Protein AF-A0A8B6BUY0-F1 (afdb_monomer_lite)

Radius of gyration: 30.19 Å; chains: 1; bounding box: 58×31×97 Å

pLDDT: mean 75.61, std 15.39, range [35.03, 94.38]

Organism: Mytilus galloprovincialis (NCBI:txid29158)

Sequence (131 aa):
MQATRPRSLIAPLQLGLGVQMHHHFGSKFLLDTLYQLGFSSSYKEVQKHGVNSALQGDDSPQDLEGRCIQHVADNVDHNIRTLDGHGTFHGMGIIAGITPGYNHKTIVQRLNVSLDDIKTNRENRSPSIQL

Structure (mmCIF, N/CA/C/O backbone):
data_AF-A0A8B6BUY0-F1
#
_entry.id   AF-A0A8B6BUY0-F1
#
loop_
_atom_site.group_PDB
_atom_site.id
_atom_site.type_symbol
_atom_site.label_atom_id
_atom_site.label_alt_id
_atom_site.label_comp_id
_atom_site.label_asym_id
_atom_site.label_entity_id
_atom_site.label_seq_id
_atom_site.pdbx_PDB_ins_code
_atom_site.Cartn_x
_atom_site.Cartn_y
_atom_site.Cartn_z
_atom_site.occupancy
_atom_site.B_iso_or_equiv
_atom_site.auth_seq_id
_atom_site.auth_comp_id
_atom_site.auth_asym_id
_atom_site.auth_atom_id
_atom_site.pdbx_PDB_model_num
ATOM 1 N N . MET A 1 1 ? -6.591 -22.358 -40.646 1.00 40.56 1 MET A N 1
ATOM 2 C CA . MET A 1 1 ? -7.085 -22.209 -39.262 1.00 40.56 1 MET A CA 1
ATOM 3 C C . MET A 1 1 ? -5.997 -21.539 -38.442 1.00 40.56 1 MET A C 1
ATOM 5 O O . MET A 1 1 ? -4.945 -22.138 -38.286 1.00 40.56 1 MET A O 1
ATOM 9 N N . GLN A 1 2 ? -6.217 -20.329 -37.933 1.00 35.03 2 GLN A N 1
ATOM 10 C CA . GLN A 1 2 ? -5.430 -19.811 -36.815 1.00 35.03 2 GLN A CA 1
ATOM 11 C C . GLN A 1 2 ? -6.407 -19.156 -35.845 1.00 35.03 2 GLN A C 1
ATOM 13 O O . GLN A 1 2 ? -7.156 -18.257 -36.217 1.00 35.03 2 GLN A O 1
ATOM 18 N N . ALA A 1 3 ? -6.467 -19.719 -34.642 1.00 39.44 3 ALA A N 1
ATOM 19 C CA . ALA A 1 3 ? -7.445 -19.401 -33.620 1.00 39.44 3 ALA A CA 1
ATOM 20 C C . ALA A 1 3 ? -7.258 -17.964 -33.115 1.00 39.44 3 ALA A C 1
ATOM 22 O O . ALA A 1 3 ? -6.239 -17.628 -32.513 1.00 39.44 3 ALA A O 1
ATOM 23 N N . THR A 1 4 ? -8.260 -17.116 -33.330 1.00 43.16 4 THR A N 1
ATOM 24 C CA . THR A 1 4 ? -8.364 -15.816 -32.668 1.00 43.16 4 THR A CA 1
ATOM 25 C C . THR A 1 4 ? -8.742 -16.070 -31.209 1.00 43.16 4 THR A C 1
ATOM 27 O O . THR A 1 4 ? -9.904 -16.304 -30.886 1.00 43.16 4 THR A O 1
ATOM 30 N N . ARG A 1 5 ? -7.747 -16.108 -30.316 1.00 49.91 5 ARG A N 1
ATOM 31 C CA . ARG A 1 5 ? -7.980 -16.284 -28.877 1.00 49.91 5 ARG A CA 1
ATOM 32 C C . ARG A 1 5 ? -8.603 -14.987 -28.325 1.00 49.91 5 ARG A C 1
ATOM 34 O O . ARG A 1 5 ? -8.057 -13.916 -28.602 1.00 49.91 5 ARG A O 1
ATOM 41 N N . PRO A 1 6 ? -9.724 -15.039 -27.583 1.00 48.75 6 PRO A N 1
ATOM 42 C CA . PRO A 1 6 ? -10.346 -13.847 -27.014 1.00 48.75 6 PRO A CA 1
ATOM 43 C C . PRO A 1 6 ? -9.329 -13.056 -26.185 1.00 48.75 6 PRO A C 1
ATOM 45 O O . PRO A 1 6 ? -8.555 -13.642 -25.427 1.00 48.75 6 PRO A O 1
ATOM 48 N N . ARG A 1 7 ? -9.334 -11.726 -26.323 1.00 50.84 7 ARG A N 1
ATOM 49 C CA . ARG A 1 7 ? -8.451 -10.768 -25.628 1.00 50.84 7 ARG A CA 1
ATOM 50 C C . ARG A 1 7 ? -8.741 -10.668 -24.116 1.00 50.84 7 ARG A C 1
ATOM 52 O O . ARG A 1 7 ? -8.830 -9.565 -23.591 1.00 50.84 7 ARG A O 1
ATOM 59 N N . SER A 1 8 ? -8.956 -11.785 -23.423 1.00 49.94 8 SER A N 1
ATOM 60 C CA . SER A 1 8 ? -9.371 -11.802 -22.011 1.00 49.94 8 SER A CA 1
ATOM 61 C C . SER A 1 8 ? -8.374 -12.480 -21.070 1.00 49.94 8 SER A C 1
ATOM 63 O O . SER A 1 8 ? -8.655 -12.607 -19.881 1.00 49.94 8 SER A O 1
ATOM 65 N N . LEU A 1 9 ? -7.213 -12.913 -21.563 1.00 56.06 9 LEU A N 1
ATOM 66 C CA . LEU A 1 9 ? -6.132 -13.336 -20.681 1.00 56.06 9 LEU A CA 1
ATOM 67 C C . LEU A 1 9 ? -5.334 -12.095 -20.293 1.00 56.06 9 LEU A C 1
ATOM 69 O O . LEU A 1 9 ? -4.460 -11.654 -21.036 1.00 56.06 9 LEU A O 1
ATOM 73 N N . ILE A 1 10 ? -5.637 -11.537 -19.118 1.00 59.56 10 ILE A N 1
ATOM 74 C CA . ILE A 1 10 ? -4.626 -10.781 -18.377 1.00 59.56 10 ILE A CA 1
ATOM 75 C C . ILE A 1 10 ? -3.478 -11.770 -18.201 1.00 59.56 10 ILE A C 1
ATOM 77 O O . ILE A 1 10 ? -3.674 -12.825 -17.606 1.00 59.56 10 ILE A O 1
ATOM 81 N N . ALA A 1 11 ? -2.323 -11.493 -18.798 1.00 76.06 11 ALA A N 1
ATOM 82 C CA . ALA A 1 11 ? -1.137 -12.313 -18.627 1.00 76.06 11 ALA A CA 1
ATOM 83 C C . ALA A 1 11 ? -0.416 -11.817 -17.365 1.00 76.06 11 ALA A C 1
ATOM 85 O O . ALA A 1 11 ? 0.328 -10.835 -17.453 1.00 76.06 11 ALA A O 1
ATOM 86 N N . PRO A 1 12 ? -0.624 -12.441 -16.187 1.00 82.00 12 PRO A N 1
ATOM 87 C CA . PRO A 1 12 ? -0.051 -11.956 -14.933 1.00 82.00 12 PRO A CA 1
ATOM 88 C C . PRO A 1 12 ? 1.475 -11.839 -14.998 1.00 82.00 12 PRO A C 1
ATOM 90 O O . PRO A 1 12 ? 2.033 -10.929 -14.399 1.00 82.00 12 PRO A O 1
ATOM 93 N N . LEU A 1 13 ? 2.143 -12.679 -15.798 1.00 88.56 13 LEU A N 1
ATOM 94 C CA . LEU A 1 13 ? 3.585 -12.585 -16.025 1.00 88.56 13 LEU A CA 1
ATOM 95 C C . LEU A 1 13 ? 3.992 -11.308 -16.781 1.00 88.56 13 LEU A C 1
ATOM 97 O O . LEU A 1 13 ? 4.921 -10.625 -16.366 1.00 88.56 13 LEU A O 1
ATOM 101 N N . GLN A 1 14 ? 3.292 -10.959 -17.866 1.00 90.12 14 GLN A N 1
ATOM 102 C CA . GLN A 1 14 ? 3.592 -9.755 -18.656 1.00 90.12 14 GLN A CA 1
ATOM 103 C C . GLN A 1 14 ? 3.248 -8.476 -17.883 1.00 90.12 14 GLN A C 1
ATOM 105 O O . GLN A 1 14 ? 3.947 -7.468 -18.001 1.00 90.12 14 GLN A O 1
ATOM 110 N N . LEU A 1 15 ? 2.185 -8.520 -17.072 1.00 90.62 15 LEU A N 1
ATOM 111 C CA . LEU A 1 15 ? 1.809 -7.422 -16.187 1.00 90.62 15 LEU A CA 1
ATOM 112 C C . LEU A 1 15 ? 2.820 -7.260 -15.047 1.00 90.62 15 LEU A C 1
ATOM 114 O O . LEU A 1 15 ? 3.278 -6.149 -14.811 1.00 90.62 15 LEU A O 1
ATOM 118 N N . GLY A 1 16 ? 3.214 -8.358 -14.397 1.00 90.06 16 GLY A N 1
ATOM 119 C CA . GLY A 1 16 ? 4.215 -8.362 -13.332 1.00 90.06 16 GLY A CA 1
ATOM 120 C C . GLY A 1 16 ? 5.579 -7.875 -13.813 1.00 90.06 16 GLY A C 1
ATOM 121 O O . GLY A 1 16 ? 6.178 -7.017 -13.169 1.00 90.06 16 GLY A O 1
ATOM 122 N N . LEU A 1 17 ? 6.027 -8.333 -14.988 1.00 92.12 17 LEU A N 1
ATOM 123 C CA . LEU A 1 17 ? 7.241 -7.820 -15.626 1.00 92.12 17 LEU A CA 1
ATOM 124 C C . LEU A 1 17 ? 7.132 -6.312 -15.882 1.00 92.12 17 LEU A C 1
ATOM 126 O O . LEU A 1 17 ? 8.047 -5.565 -15.549 1.00 92.12 17 LEU A O 1
ATOM 130 N N . GLY A 1 18 ? 6.002 -5.851 -16.425 1.00 92.12 18 GLY A N 1
ATOM 131 C CA . GLY A 1 18 ? 5.756 -4.429 -16.657 1.00 92.12 18 GLY A CA 1
ATOM 132 C C . GLY A 1 18 ? 5.813 -3.598 -15.372 1.00 92.12 18 GLY A C 1
ATOM 133 O O . GLY A 1 18 ? 6.493 -2.574 -15.337 1.00 92.12 18 GLY A O 1
ATOM 134 N N . VAL A 1 19 ? 5.168 -4.058 -14.296 1.00 92.38 19 VAL A N 1
ATOM 135 C CA . VAL A 1 19 ? 5.208 -3.408 -12.973 1.00 92.38 19 VAL A CA 1
ATOM 136 C C . VAL A 1 19 ? 6.640 -3.359 -12.431 1.00 92.38 19 VAL A C 1
ATOM 138 O O . VAL A 1 19 ? 7.099 -2.296 -12.019 1.00 92.38 19 VAL A O 1
ATOM 141 N N . GLN A 1 20 ? 7.383 -4.467 -12.498 1.00 93.12 20 GLN A N 1
ATOM 142 C CA . GLN A 1 20 ? 8.766 -4.533 -12.021 1.00 93.12 20 GLN A CA 1
ATOM 143 C C . GLN A 1 20 ? 9.690 -3.586 -12.798 1.00 93.12 20 GLN A C 1
ATOM 145 O O . GLN A 1 20 ? 10.479 -2.858 -12.197 1.00 93.12 20 GLN A O 1
ATOM 150 N N . MET A 1 21 ? 9.576 -3.552 -14.128 1.00 92.62 21 MET A N 1
ATOM 151 C CA . MET A 1 21 ? 10.354 -2.639 -14.970 1.00 92.62 21 MET A CA 1
ATOM 152 C C . MET A 1 21 ? 9.979 -1.177 -14.713 1.00 92.62 21 MET A C 1
ATOM 154 O O . MET A 1 21 ? 10.851 -0.308 -14.731 1.00 92.62 21 MET A O 1
ATOM 158 N N . HIS A 1 22 ? 8.701 -0.894 -14.440 1.00 93.00 22 HIS A N 1
ATOM 159 C CA . HIS A 1 22 ? 8.258 0.454 -14.104 1.00 93.00 22 HIS A CA 1
ATOM 160 C C . HIS A 1 22 ? 8.832 0.914 -12.760 1.00 93.00 22 HIS A C 1
ATOM 162 O O . HIS A 1 22 ? 9.340 2.029 -12.687 1.00 93.00 22 HIS A O 1
ATOM 168 N N . HIS A 1 23 ? 8.834 0.049 -11.741 1.00 90.81 23 HIS A N 1
ATOM 169 C CA . HIS A 1 23 ? 9.450 0.342 -10.444 1.00 90.81 23 HIS A CA 1
ATOM 170 C C . HIS A 1 23 ? 10.970 0.517 -10.535 1.00 90.81 23 HIS A C 1
ATOM 172 O O . HIS A 1 23 ? 11.519 1.394 -9.879 1.00 90.81 23 HIS A O 1
ATOM 178 N N . HIS A 1 24 ? 11.658 -0.302 -11.336 1.00 91.12 24 HIS A N 1
ATOM 179 C CA . HIS A 1 24 ? 13.121 -0.294 -11.379 1.00 91.12 24 HIS A CA 1
ATOM 180 C C . HIS A 1 24 ? 13.700 0.821 -12.263 1.00 91.12 24 HIS A C 1
ATOM 182 O O . HIS A 1 24 ? 14.726 1.400 -11.926 1.00 91.12 24 HIS A O 1
ATOM 188 N N . PHE A 1 25 ? 13.051 1.136 -13.390 1.00 91.38 25 PHE A N 1
ATOM 189 C CA . PHE A 1 25 ? 13.593 2.075 -14.380 1.00 91.38 25 PHE A CA 1
ATOM 190 C C . PHE A 1 25 ? 12.735 3.324 -14.607 1.00 91.38 25 PHE A C 1
ATOM 192 O O . PHE A 1 25 ? 13.208 4.268 -15.237 1.00 91.38 25 PHE A O 1
ATOM 199 N N . GLY A 1 26 ? 11.458 3.331 -14.207 1.00 87.69 26 GLY A N 1
ATOM 200 C CA . GLY A 1 26 ? 10.548 4.463 -14.437 1.00 87.69 26 GLY A CA 1
ATOM 201 C C . GLY A 1 26 ? 10.306 4.822 -15.913 1.00 87.69 26 GLY A C 1
ATOM 202 O O . GLY A 1 26 ? 9.681 5.838 -16.207 1.00 87.69 26 GLY A O 1
ATOM 203 N N . SER A 1 27 ? 10.782 4.010 -16.865 1.00 90.75 27 SER A N 1
ATOM 204 C CA . SER A 1 27 ? 10.866 4.389 -18.279 1.00 90.75 27 SER A CA 1
ATOM 205 C C . SER A 1 27 ? 9.682 3.881 -19.097 1.00 90.75 27 SER A C 1
ATOM 207 O O . SER A 1 27 ? 9.560 2.690 -19.390 1.00 90.75 27 SER A O 1
ATOM 209 N N . LYS A 1 28 ? 8.834 4.811 -19.550 1.00 92.56 28 LYS A N 1
ATOM 210 C CA . LYS A 1 28 ? 7.747 4.519 -20.498 1.00 92.56 28 LYS A CA 1
ATOM 211 C C . LYS A 1 28 ? 8.272 3.949 -21.821 1.00 92.56 28 LYS A C 1
ATOM 213 O O . LYS A 1 28 ? 7.673 3.028 -22.363 1.00 92.56 28 LYS A O 1
ATOM 218 N N . PHE A 1 29 ? 9.397 4.468 -22.318 1.00 93.94 29 PHE A N 1
ATOM 219 C CA . PHE A 1 29 ? 10.017 4.006 -23.563 1.00 93.94 29 PHE A CA 1
ATOM 220 C C . PHE A 1 29 ? 10.426 2.529 -23.488 1.00 93.94 29 PHE A C 1
ATOM 222 O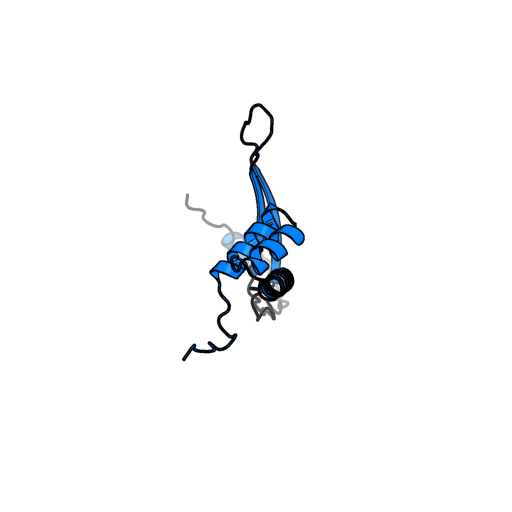 O . PHE A 1 29 ? 10.145 1.758 -24.407 1.00 93.94 29 PHE A O 1
ATOM 229 N N . LEU A 1 30 ? 11.031 2.121 -22.369 1.00 92.88 30 LEU A N 1
ATOM 230 C CA . LEU A 1 30 ? 11.407 0.730 -22.127 1.00 92.88 30 LEU A CA 1
ATOM 231 C C . LEU A 1 30 ? 10.176 -0.187 -22.105 1.00 92.88 30 LEU A C 1
ATOM 233 O O . LEU A 1 30 ? 10.156 -1.202 -22.799 1.00 92.88 30 LEU A O 1
ATOM 237 N N . LEU A 1 31 ? 9.136 0.185 -21.351 1.00 92.88 31 LEU A N 1
ATOM 238 C CA . LEU A 1 31 ? 7.904 -0.606 -21.263 1.00 92.88 31 LEU A CA 1
ATOM 239 C C . LEU A 1 31 ? 7.190 -0.726 -22.613 1.00 92.88 31 LEU A C 1
ATOM 241 O O . LEU A 1 31 ? 6.741 -1.813 -22.967 1.00 92.88 31 LEU A O 1
ATOM 245 N N . ASP A 1 32 ? 7.105 0.362 -23.378 1.00 93.31 32 ASP A N 1
ATOM 246 C CA . ASP A 1 32 ? 6.474 0.347 -24.699 1.00 93.31 32 ASP A CA 1
ATOM 247 C C . ASP A 1 32 ? 7.273 -0.512 -25.693 1.00 93.31 32 ASP A C 1
ATOM 249 O O . ASP A 1 32 ? 6.674 -1.228 -26.495 1.00 93.31 32 ASP A O 1
ATOM 253 N N . THR A 1 33 ? 8.606 -0.515 -25.601 1.00 94.38 33 THR A N 1
ATOM 254 C CA . THR A 1 33 ? 9.475 -1.381 -26.416 1.00 94.38 33 THR A CA 1
ATOM 255 C C . THR A 1 33 ? 9.256 -2.858 -26.074 1.00 94.38 33 THR A C 1
ATOM 257 O O . THR A 1 33 ? 9.030 -3.679 -26.960 1.00 94.38 33 THR A O 1
ATOM 260 N N . LEU A 1 34 ? 9.243 -3.211 -24.785 1.00 92.75 34 LEU A N 1
ATOM 261 C CA . LEU A 1 34 ? 8.973 -4.580 -24.328 1.00 92.75 34 LEU A CA 1
ATOM 262 C C . LEU A 1 34 ? 7.554 -5.043 -24.678 1.00 92.75 34 LEU A C 1
ATOM 264 O O . LEU A 1 34 ? 7.347 -6.216 -24.988 1.00 92.75 34 LEU A O 1
ATOM 268 N N . TYR A 1 35 ? 6.581 -4.133 -24.648 1.00 92.62 35 TYR A N 1
ATOM 269 C CA . TYR A 1 35 ? 5.215 -4.399 -25.086 1.00 92.62 35 TYR A CA 1
ATOM 270 C C . TYR A 1 35 ? 5.144 -4.673 -26.593 1.00 92.62 35 TYR A C 1
ATOM 272 O O . TYR A 1 35 ? 4.518 -5.649 -27.001 1.00 92.62 35 TYR A O 1
ATOM 280 N N . GLN A 1 36 ? 5.829 -3.877 -27.423 1.00 93.19 36 GLN A N 1
ATOM 281 C CA . GLN A 1 36 ? 5.905 -4.108 -28.873 1.00 93.19 36 GLN A CA 1
ATOM 282 C C . GLN A 1 36 ? 6.562 -5.450 -29.222 1.00 93.19 36 GLN A C 1
ATOM 284 O O . GLN A 1 36 ? 6.151 -6.099 -30.180 1.00 93.19 36 GLN A O 1
ATOM 289 N N . LEU A 1 37 ? 7.535 -5.890 -28.422 1.00 92.62 37 LEU A N 1
ATOM 290 C CA . LEU A 1 37 ? 8.186 -7.196 -28.558 1.00 92.62 37 LEU A CA 1
ATOM 291 C C . LEU A 1 37 ? 7.360 -8.363 -27.982 1.00 92.62 37 LEU A C 1
ATOM 293 O O . LEU A 1 37 ? 7.755 -9.518 -28.121 1.00 92.62 37 LEU A O 1
ATOM 297 N N . GLY A 1 38 ? 6.222 -8.089 -27.336 1.00 89.19 38 GLY A N 1
ATOM 298 C CA . GLY A 1 38 ? 5.352 -9.107 -26.743 1.00 89.19 38 GLY A CA 1
ATOM 299 C C . GLY A 1 38 ? 5.831 -9.664 -25.397 1.00 89.19 38 GLY A C 1
ATOM 300 O O . GLY A 1 38 ? 5.300 -10.672 -24.934 1.00 89.19 38 GLY A O 1
ATOM 301 N N . PHE A 1 39 ? 6.805 -9.027 -24.743 1.00 88.12 39 PHE A N 1
ATOM 302 C CA . PHE A 1 39 ? 7.335 -9.469 -23.447 1.00 88.12 39 PHE A CA 1
ATOM 303 C C . PHE A 1 39 ? 6.593 -8.872 -22.246 1.00 88.12 39 PHE A C 1
ATOM 305 O O . PHE A 1 39 ? 6.506 -9.522 -21.208 1.00 88.12 39 PHE A O 1
ATOM 312 N N . SER A 1 40 ? 6.040 -7.664 -22.372 1.00 90.75 40 SER A N 1
ATOM 313 C CA . SER A 1 40 ? 5.394 -6.928 -21.271 1.00 90.75 40 SER A CA 1
ATOM 314 C C . SER A 1 40 ? 3.978 -6.482 -21.630 1.00 90.75 40 SER A C 1
ATOM 316 O O . SER A 1 40 ? 3.617 -6.425 -22.802 1.00 90.75 40 SER A O 1
ATOM 318 N N . SER A 1 41 ? 3.186 -6.118 -20.621 1.00 90.56 41 SER A N 1
ATOM 319 C CA . SER A 1 41 ? 1.959 -5.333 -20.788 1.00 90.56 41 SER A CA 1
ATOM 320 C C . SER A 1 41 ? 2.276 -3.877 -21.145 1.00 90.56 41 SER A C 1
ATOM 322 O O . SER A 1 41 ? 3.360 -3.372 -20.843 1.00 90.56 41 SER A O 1
ATOM 324 N N . SER A 1 42 ? 1.316 -3.192 -21.776 1.00 90.75 42 SER A N 1
ATOM 325 C CA . SER A 1 42 ? 1.469 -1.777 -22.139 1.00 90.75 42 SER A CA 1
ATOM 326 C C . SER A 1 42 ? 1.620 -0.890 -20.902 1.00 90.75 42 SER A C 1
ATOM 328 O O . SER A 1 42 ? 1.050 -1.188 -19.849 1.00 90.75 42 SER A O 1
ATOM 330 N N . TYR A 1 43 ? 2.301 0.250 -21.049 1.00 90.56 43 TYR A N 1
ATOM 331 C CA . TYR A 1 43 ? 2.464 1.218 -19.960 1.00 90.56 43 TYR A CA 1
ATOM 332 C C . TYR A 1 43 ? 1.123 1.629 -19.324 1.00 90.56 43 TYR A C 1
ATOM 334 O O . TYR A 1 43 ? 1.006 1.709 -18.104 1.00 90.56 43 TYR A O 1
ATOM 342 N N . LYS A 1 44 ? 0.080 1.819 -20.145 1.00 90.06 44 LYS A N 1
ATOM 343 C CA . LYS A 1 44 ? -1.268 2.170 -19.668 1.00 90.06 44 LYS A CA 1
ATOM 344 C C . LYS A 1 44 ? -1.875 1.088 -18.776 1.00 90.06 44 LYS A C 1
ATOM 346 O O . LYS A 1 44 ? -2.529 1.412 -17.791 1.00 90.06 44 LYS A O 1
ATOM 351 N N . GLU A 1 45 ? -1.665 -0.180 -19.118 1.00 88.06 45 GLU A N 1
ATOM 352 C CA . GLU A 1 45 ? -2.192 -1.312 -18.351 1.00 88.06 45 GLU A CA 1
ATOM 353 C C . GLU A 1 45 ? -1.471 -1.443 -17.004 1.00 88.06 45 GLU A C 1
ATOM 355 O O . GLU A 1 45 ? -2.112 -1.640 -15.976 1.00 88.06 45 GLU A O 1
ATOM 360 N N . VAL A 1 46 ? -0.147 -1.251 -16.997 1.00 89.69 46 VAL A N 1
ATOM 361 C CA . VAL A 1 46 ? 0.675 -1.226 -15.777 1.00 89.69 46 VAL A CA 1
ATOM 362 C C . VAL A 1 46 ? 0.248 -0.081 -14.854 1.00 89.69 46 VAL A C 1
ATOM 364 O O . VAL A 1 46 ? 0.046 -0.294 -13.661 1.00 89.69 46 VAL A O 1
ATOM 367 N N . GLN A 1 47 ? 0.031 1.117 -15.402 1.00 90.06 47 GLN A N 1
ATOM 368 C CA . GLN A 1 47 ? -0.433 2.272 -14.633 1.00 90.06 47 GLN A CA 1
ATOM 369 C C . GLN A 1 47 ? -1.842 2.055 -14.068 1.00 90.06 47 GLN A C 1
ATOM 371 O O . GLN A 1 47 ? -2.092 2.319 -12.893 1.00 90.06 47 GLN A O 1
ATOM 376 N N . LYS A 1 48 ? -2.760 1.527 -14.886 1.00 89.81 48 LYS A N 1
ATOM 377 C CA . LYS A 1 48 ? -4.121 1.184 -14.462 1.00 89.81 48 LYS A CA 1
ATOM 378 C C . LYS A 1 48 ? -4.115 0.135 -13.352 1.00 89.81 48 LYS A C 1
ATOM 380 O O . LYS A 1 48 ? -4.878 0.261 -12.400 1.00 89.81 48 LYS A O 1
ATOM 385 N N . HIS A 1 49 ? -3.250 -0.872 -13.457 1.00 87.06 49 HIS A N 1
ATOM 386 C CA . HIS A 1 49 ? -3.065 -1.862 -12.405 1.00 87.06 49 HIS A CA 1
ATOM 387 C C . HIS A 1 49 ? -2.572 -1.215 -11.108 1.00 87.06 49 HIS A C 1
ATOM 389 O O . HIS A 1 49 ? -3.169 -1.463 -10.071 1.00 87.06 49 HIS A O 1
ATOM 395 N N . GLY A 1 50 ? -1.567 -0.334 -11.159 1.00 84.75 50 GLY A N 1
ATOM 396 C CA . GLY A 1 50 ? -1.081 0.378 -9.972 1.00 84.75 50 GLY A CA 1
ATOM 397 C C . GLY A 1 50 ? -2.174 1.182 -9.258 1.00 84.75 50 GLY A C 1
ATOM 398 O O . GLY A 1 50 ? -2.327 1.066 -8.046 1.00 84.75 50 GLY A O 1
ATOM 399 N N . VAL A 1 51 ? -2.986 1.932 -10.011 1.00 85.38 51 VAL A N 1
ATOM 400 C CA . VAL A 1 51 ? -4.114 2.702 -9.454 1.00 85.38 51 VAL A CA 1
ATOM 401 C C . VAL A 1 51 ? -5.175 1.783 -8.846 1.00 85.38 51 VAL A C 1
ATOM 403 O O . VAL A 1 51 ? -5.624 2.020 -7.730 1.00 85.38 51 VAL A O 1
ATOM 406 N N . ASN A 1 52 ? -5.558 0.715 -9.548 1.00 83.56 52 ASN A N 1
ATOM 407 C CA . ASN A 1 52 ? -6.552 -0.232 -9.044 1.00 83.56 52 ASN A CA 1
ATOM 408 C C . ASN A 1 52 ? -6.067 -0.958 -7.783 1.00 83.56 52 ASN A C 1
ATOM 410 O O . ASN A 1 52 ? -6.838 -1.108 -6.842 1.00 83.56 52 ASN A O 1
ATOM 414 N N . SER A 1 53 ? -4.799 -1.369 -7.742 1.00 79.75 53 SER A N 1
ATOM 415 C CA . SER A 1 53 ? -4.195 -1.998 -6.566 1.00 79.75 53 SER A CA 1
ATOM 416 C C . SER A 1 53 ? -4.153 -1.041 -5.373 1.00 79.75 53 SER A C 1
ATOM 418 O O . SER A 1 53 ? -4.447 -1.457 -4.259 1.00 79.75 53 SER A O 1
ATOM 420 N N . ALA A 1 54 ? -3.868 0.247 -5.594 1.00 78.69 54 ALA A N 1
ATOM 421 C CA . ALA A 1 54 ? -3.892 1.255 -4.532 1.00 78.69 54 ALA A CA 1
ATOM 422 C C . ALA A 1 54 ? -5.302 1.493 -3.963 1.00 78.69 54 ALA A C 1
ATOM 424 O O . ALA A 1 54 ? -5.449 1.713 -2.767 1.00 78.69 54 ALA A O 1
ATOM 425 N N . LEU A 1 55 ? -6.340 1.422 -4.803 1.00 76.25 55 LEU A N 1
ATOM 426 C CA . LEU A 1 55 ? -7.736 1.587 -4.380 1.00 76.25 55 LEU A CA 1
ATOM 427 C C . LEU A 1 55 ? -8.315 0.349 -3.682 1.00 76.25 55 LEU A C 1
ATOM 429 O O . LEU A 1 55 ? -9.282 0.475 -2.939 1.00 76.25 55 LEU A O 1
ATOM 433 N N . GLN A 1 56 ? -7.764 -0.840 -3.940 1.00 69.88 56 GLN A N 1
ATOM 434 C CA . GLN A 1 56 ? -8.194 -2.086 -3.294 1.00 69.88 56 GLN A CA 1
ATOM 435 C C . GLN A 1 56 ? -7.379 -2.454 -2.051 1.00 69.88 56 GLN A C 1
ATOM 437 O O . GLN A 1 56 ? -7.770 -3.369 -1.339 1.00 69.88 56 GLN A O 1
ATOM 442 N N . GLY A 1 57 ? -6.279 -1.750 -1.772 1.00 56.97 57 GLY A N 1
ATOM 443 C CA . GLY A 1 57 ? -5.410 -2.001 -0.618 1.00 56.97 57 GLY A CA 1
ATOM 444 C C . GLY A 1 57 ? -5.971 -1.547 0.731 1.00 56.97 57 GLY A C 1
ATOM 445 O O . GLY A 1 57 ? -5.215 -1.479 1.696 1.00 56.97 57 GLY A O 1
ATOM 446 N N . ASP A 1 58 ? -7.258 -1.215 0.808 1.00 55.84 58 ASP A N 1
ATOM 447 C CA . ASP A 1 58 ? -7.900 -0.855 2.063 1.00 55.84 58 ASP A CA 1
ATOM 448 C C . ASP A 1 58 ? -8.524 -2.117 2.678 1.00 55.84 58 ASP A C 1
ATOM 450 O O . ASP A 1 58 ? -9.729 -2.351 2.603 1.00 55.84 58 ASP A O 1
ATOM 454 N N . ASP A 1 59 ? -7.687 -2.930 3.333 1.00 55.38 59 ASP A N 1
ATOM 455 C CA . ASP A 1 59 ? -8.113 -3.890 4.367 1.00 55.38 59 ASP A CA 1
ATOM 456 C C . ASP A 1 59 ? -8.581 -3.131 5.632 1.00 55.38 59 ASP A C 1
ATOM 458 O O . ASP A 1 59 ? -8.347 -3.545 6.773 1.00 55.38 59 ASP A O 1
ATOM 462 N N . SER A 1 60 ? -9.207 -1.962 5.457 1.00 56.44 60 SER A N 1
ATOM 463 C CA . SER A 1 60 ? -9.835 -1.250 6.551 1.00 56.44 60 SER A CA 1
ATOM 464 C C . SER A 1 60 ? -10.987 -2.130 7.049 1.00 56.44 60 SER A C 1
ATOM 466 O O . SER A 1 60 ? -11.775 -2.639 6.245 1.00 56.44 60 SER A O 1
ATOM 468 N N . PRO A 1 61 ? -11.083 -2.399 8.364 1.00 56.34 61 PRO A N 1
ATOM 469 C CA . PRO A 1 61 ? -12.171 -3.207 8.891 1.00 56.34 61 PRO A CA 1
ATOM 470 C C . PRO A 1 61 ? -13.488 -2.543 8.482 1.00 56.34 61 PRO A C 1
ATOM 472 O O . PRO A 1 61 ? -13.779 -1.442 8.936 1.00 56.34 61 PRO A O 1
ATOM 475 N N . GLN A 1 62 ? -14.279 -3.181 7.618 1.00 56.75 62 GLN A N 1
ATOM 476 C CA . GLN A 1 62 ? -15.492 -2.583 7.038 1.00 56.75 62 GLN A CA 1
ATOM 477 C C . GLN A 1 62 ? -16.658 -2.430 8.038 1.00 56.75 62 GLN A C 1
ATOM 479 O O . GLN A 1 62 ? -17.804 -2.282 7.635 1.00 56.75 62 GLN A O 1
ATOM 484 N N . ASP A 1 63 ? -16.386 -2.427 9.345 1.00 61.56 63 ASP A N 1
ATOM 485 C CA . ASP A 1 63 ? -17.389 -2.175 10.377 1.00 61.56 63 ASP A CA 1
ATOM 486 C C . ASP A 1 63 ? -16.734 -1.620 11.659 1.00 61.56 63 ASP A C 1
ATOM 488 O O . ASP A 1 63 ? -16.270 -2.351 12.545 1.00 61.56 63 ASP A O 1
ATOM 492 N N . LEU A 1 64 ? -16.611 -0.290 11.715 1.00 63.00 64 LEU A N 1
ATOM 493 C CA . LEU A 1 64 ? -15.928 0.460 12.782 1.00 63.00 64 LEU A CA 1
ATOM 494 C C . LEU A 1 64 ? -16.890 1.200 13.706 1.00 63.00 64 LEU A C 1
ATOM 496 O O . LEU A 1 64 ? -16.453 1.954 14.578 1.00 63.00 64 LEU A O 1
ATOM 500 N N . GLU A 1 65 ? -18.193 0.989 13.547 1.00 69.44 65 GLU A N 1
ATOM 501 C CA . GLU A 1 65 ? -19.181 1.665 14.371 1.00 69.44 65 GLU A CA 1
ATOM 502 C C . GLU A 1 65 ? -18.987 1.278 15.849 1.00 69.44 65 GLU A C 1
ATOM 504 O O . GLU A 1 65 ? -18.932 0.107 16.230 1.00 69.44 65 GLU A O 1
ATOM 509 N N . GLY A 1 66 ? -18.771 2.288 16.695 1.00 68.56 66 GLY A N 1
ATOM 510 C CA . GLY A 1 66 ? -18.478 2.118 18.118 1.00 68.56 66 GLY A CA 1
ATOM 511 C C . GLY A 1 66 ? -17.043 1.702 18.467 1.00 68.56 66 GLY A C 1
ATOM 512 O O . GLY A 1 66 ? -16.728 1.651 19.651 1.00 68.56 66 GLY A O 1
ATOM 513 N N . ARG A 1 67 ? -16.151 1.435 17.507 1.00 71.75 67 ARG A N 1
ATOM 514 C CA . ARG A 1 67 ? -14.753 1.052 17.778 1.00 71.75 67 ARG A CA 1
ATOM 515 C C . ARG A 1 67 ? -13.837 2.272 17.731 1.00 71.75 67 ARG A C 1
ATOM 517 O O . ARG A 1 67 ? -14.039 3.183 16.936 1.00 71.75 67 ARG A O 1
ATOM 524 N N . CYS A 1 68 ? -12.802 2.277 18.564 1.00 79.06 68 CYS A N 1
ATOM 525 C CA . CYS A 1 68 ? -11.733 3.269 18.474 1.00 79.06 68 CYS A CA 1
ATOM 526 C C . CYS A 1 68 ? -10.550 2.640 17.734 1.00 79.06 68 CYS A C 1
ATOM 528 O O . CYS A 1 68 ? -10.032 1.618 18.189 1.00 79.06 68 CYS A O 1
ATOM 530 N N . ILE A 1 69 ? -10.136 3.230 16.609 1.00 79.88 69 ILE A N 1
ATOM 531 C CA . ILE A 1 69 ? -8.875 2.873 15.953 1.00 79.88 69 ILE A CA 1
ATOM 532 C C . ILE A 1 69 ? -7.831 3.920 16.301 1.00 79.88 69 ILE A C 1
ATOM 534 O O . ILE A 1 69 ? -8.060 5.119 16.144 1.00 79.88 69 ILE A O 1
ATOM 538 N N . GLN A 1 70 ? -6.657 3.451 16.693 1.00 85.25 70 GLN A N 1
ATOM 539 C CA . GLN A 1 70 ? -5.472 4.271 16.829 1.00 85.25 70 GLN A CA 1
ATOM 540 C C . GLN A 1 70 ? -4.382 3.729 15.908 1.00 85.25 70 GLN A C 1
ATOM 542 O O . GLN A 1 70 ? -3.943 2.590 16.063 1.00 85.25 70 GLN A O 1
ATOM 547 N N . HIS A 1 71 ? -3.938 4.550 14.960 1.00 87.06 71 HIS A N 1
ATOM 548 C CA . HIS A 1 71 ? -2.769 4.246 14.142 1.00 87.06 71 HIS A CA 1
ATOM 549 C C . HIS A 1 71 ? -1.517 4.815 14.807 1.00 87.06 71 HIS A C 1
ATOM 551 O O . HIS A 1 71 ? -1.490 5.982 15.201 1.00 87.06 71 HIS A O 1
ATOM 557 N N . VAL A 1 72 ? -0.482 3.991 14.918 1.00 86.00 72 VAL A N 1
ATOM 558 C CA . VAL A 1 72 ? 0.858 4.383 15.353 1.00 86.00 72 VAL A CA 1
ATOM 559 C C . VAL A 1 72 ? 1.806 4.028 14.221 1.00 86.00 72 VAL A C 1
ATOM 561 O O . VAL A 1 72 ? 1.902 2.865 13.838 1.00 86.00 72 VAL A O 1
ATOM 564 N N . ALA A 1 73 ? 2.457 5.036 13.655 1.00 87.94 73 ALA A N 1
ATOM 565 C CA . ALA A 1 73 ? 3.451 4.866 12.607 1.00 87.94 73 ALA A CA 1
ATOM 566 C C . ALA A 1 73 ? 4.835 5.143 13.189 1.00 87.94 73 ALA A C 1
ATOM 568 O O . ALA A 1 73 ? 4.991 6.105 13.944 1.00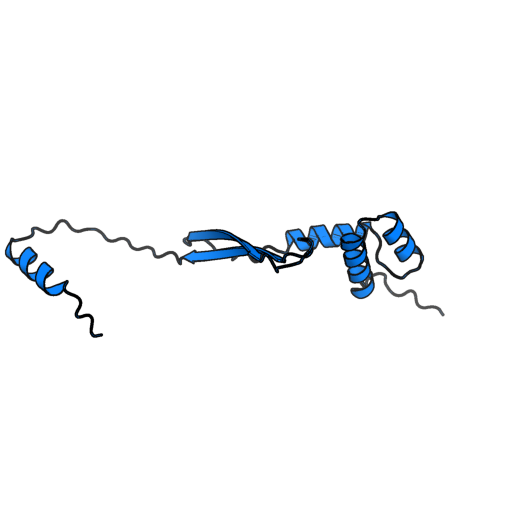 87.94 73 ALA A O 1
ATOM 569 N N . ASP A 1 74 ? 5.813 4.315 12.835 1.00 88.38 74 ASP A N 1
ATOM 570 C CA . ASP A 1 74 ? 7.206 4.531 13.213 1.00 88.38 74 ASP A CA 1
ATOM 571 C C . ASP A 1 74 ? 8.164 4.059 12.113 1.00 88.38 74 ASP A C 1
ATOM 573 O O . ASP A 1 74 ? 7.835 3.203 11.278 1.00 88.38 74 ASP A O 1
ATOM 577 N N . ASN A 1 75 ? 9.364 4.628 12.135 1.00 85.69 75 ASN A N 1
ATOM 578 C CA . ASN A 1 75 ? 10.466 4.221 11.284 1.00 85.69 75 ASN A CA 1
ATOM 579 C C . ASN A 1 75 ? 11.284 3.129 11.979 1.00 85.69 75 ASN A C 1
ATOM 581 O O . ASN A 1 75 ? 11.593 3.197 13.166 1.00 85.69 75 ASN A O 1
ATOM 585 N N . VAL A 1 76 ? 11.698 2.138 11.201 1.00 78.62 76 VAL A N 1
ATOM 586 C CA . VAL A 1 76 ? 12.693 1.139 11.583 1.00 78.62 76 VAL A CA 1
ATOM 587 C C . VAL A 1 76 ? 13.950 1.414 10.774 1.00 78.62 76 VAL A C 1
ATOM 589 O O . VAL A 1 76 ? 14.150 0.883 9.681 1.00 78.62 76 VAL A O 1
ATOM 592 N N . ASP A 1 77 ? 14.798 2.267 11.332 1.00 82.25 77 ASP A N 1
ATOM 593 C CA . ASP A 1 77 ? 16.105 2.590 10.779 1.00 82.25 77 ASP A CA 1
ATOM 594 C C . ASP A 1 77 ? 17.169 1.662 11.372 1.00 82.25 77 ASP A C 1
ATOM 596 O O . ASP A 1 77 ? 17.583 1.799 12.526 1.00 82.25 77 ASP A O 1
ATOM 600 N N . HIS A 1 78 ? 17.654 0.711 10.575 1.00 78.69 78 HIS A N 1
ATOM 601 C CA . HIS A 1 78 ? 18.840 -0.064 10.916 1.00 78.69 78 HIS A CA 1
ATOM 602 C C . HIS A 1 78 ? 20.044 0.452 10.134 1.00 78.69 78 HIS A C 1
ATOM 604 O O . HIS A 1 78 ? 20.241 0.153 8.952 1.00 78.69 78 HIS A O 1
ATOM 610 N N . ASN A 1 79 ? 20.917 1.160 10.851 1.00 72.00 79 ASN A N 1
ATOM 611 C CA . ASN A 1 79 ? 22.276 1.428 10.398 1.00 72.00 79 ASN A CA 1
ATOM 612 C C . ASN A 1 79 ? 23.082 0.128 10.433 1.00 72.00 79 ASN A C 1
ATOM 614 O O . ASN A 1 79 ? 23.765 -0.194 11.408 1.00 72.00 79 ASN A O 1
ATOM 618 N N . ILE A 1 80 ? 22.991 -0.636 9.350 1.00 64.56 80 ILE A N 1
ATOM 619 C CA . ILE A 1 80 ? 23.947 -1.695 9.049 1.00 64.56 80 ILE A CA 1
ATOM 620 C C . ILE A 1 80 ? 25.296 -0.984 8.920 1.00 64.56 80 ILE A C 1
ATOM 622 O O . ILE A 1 80 ? 25.395 -0.023 8.164 1.00 64.56 80 ILE A O 1
ATOM 626 N N . ARG A 1 81 ? 26.305 -1.363 9.716 1.00 61.56 81 ARG A N 1
ATOM 627 C CA . ARG A 1 81 ? 27.639 -0.732 9.682 1.00 61.56 81 ARG A CA 1
ATOM 628 C C . ARG A 1 81 ? 28.315 -1.008 8.338 1.00 61.56 81 ARG A C 1
ATOM 630 O O . ARG A 1 81 ? 29.152 -1.900 8.231 1.00 61.56 81 ARG A O 1
ATOM 637 N N . THR A 1 82 ? 27.940 -0.258 7.316 1.00 63.75 82 THR A N 1
ATOM 638 C CA . THR A 1 82 ? 28.583 -0.250 6.012 1.00 63.75 82 THR A CA 1
ATOM 639 C C . THR A 1 82 ? 29.680 0.808 6.033 1.00 63.75 82 THR A C 1
ATOM 641 O O . THR A 1 82 ? 29.508 1.900 6.574 1.00 63.75 82 THR A O 1
ATOM 644 N N . LEU A 1 83 ? 30.861 0.452 5.521 1.00 72.38 83 LEU A N 1
ATOM 645 C CA . LEU A 1 83 ? 32.055 1.310 5.546 1.00 72.38 83 LEU A CA 1
ATOM 646 C C . LEU A 1 83 ? 31.859 2.627 4.773 1.00 72.38 83 LEU A C 1
ATOM 648 O O . LEU A 1 83 ? 32.548 3.603 5.052 1.00 72.38 83 LEU A O 1
ATOM 652 N N . ASP A 1 84 ? 30.926 2.650 3.824 1.00 78.94 84 ASP A N 1
ATOM 653 C CA . ASP A 1 84 ? 30.578 3.780 2.961 1.00 78.94 84 ASP A CA 1
ATOM 654 C C . ASP A 1 84 ? 29.231 4.438 3.326 1.00 78.94 84 ASP A C 1
ATOM 656 O O . ASP A 1 84 ? 28.807 5.386 2.663 1.00 78.94 84 ASP A O 1
ATOM 660 N N . GLY A 1 85 ? 28.536 3.938 4.355 1.00 71.12 85 GLY A N 1
ATOM 661 C CA . GLY A 1 85 ? 27.213 4.412 4.764 1.00 71.12 85 GLY A CA 1
ATOM 662 C C . GLY A 1 85 ? 26.081 4.123 3.771 1.00 71.12 85 GLY A C 1
ATOM 663 O O . GLY A 1 85 ? 24.987 4.659 3.939 1.00 71.12 85 GLY A O 1
ATOM 664 N N . HIS A 1 86 ? 26.309 3.305 2.739 1.00 74.38 86 HIS A N 1
ATOM 665 C CA . HIS A 1 86 ? 25.287 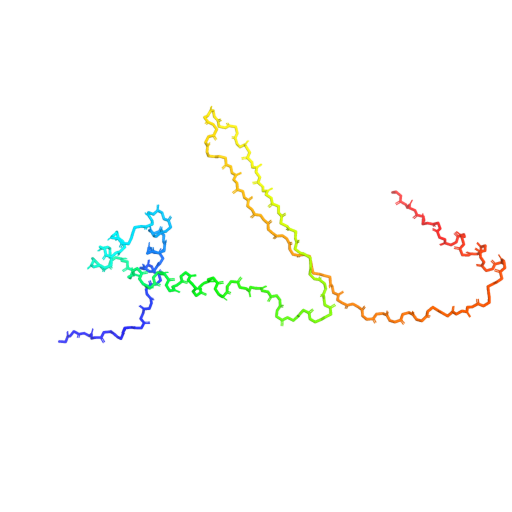2.935 1.758 1.00 74.38 86 HIS A CA 1
ATOM 666 C C . HIS A 1 86 ? 24.622 1.604 2.138 1.00 74.38 86 HIS A C 1
ATOM 668 O O . HIS A 1 86 ? 25.200 0.788 2.851 1.00 74.38 86 HIS A O 1
ATOM 674 N N . GLY A 1 87 ? 23.389 1.374 1.677 1.00 69.88 87 GLY A N 1
ATOM 675 C CA . GLY A 1 87 ? 22.681 0.108 1.909 1.00 69.88 87 GLY A CA 1
ATOM 676 C C . GLY A 1 87 ? 22.163 -0.093 3.337 1.00 69.88 87 GLY A C 1
ATOM 677 O O . GLY A 1 87 ? 22.046 -1.234 3.779 1.00 69.88 87 GLY A O 1
ATOM 678 N N . THR A 1 88 ? 21.857 0.983 4.067 1.00 78.56 88 THR A N 1
ATOM 679 C CA . THR A 1 88 ? 21.148 0.886 5.349 1.00 78.56 88 THR A CA 1
ATOM 680 C C . THR A 1 88 ? 19.723 0.371 5.134 1.00 78.56 88 THR A C 1
ATOM 682 O O . THR A 1 88 ? 19.104 0.607 4.094 1.00 78.56 88 THR A O 1
ATOM 685 N N . PHE A 1 89 ? 19.197 -0.377 6.104 1.00 81.44 89 PHE A N 1
ATOM 686 C CA . PHE A 1 89 ? 17.810 -0.824 6.044 1.00 81.44 89 PHE A CA 1
ATOM 687 C C . PHE A 1 89 ? 16.922 0.276 6.617 1.00 81.44 89 PHE A C 1
ATOM 689 O O . PHE A 1 89 ? 17.060 0.638 7.784 1.00 81.44 89 PHE A O 1
ATOM 696 N N . HIS A 1 90 ? 16.015 0.778 5.785 1.00 83.12 90 HIS A N 1
ATOM 697 C CA . HIS A 1 90 ? 14.968 1.711 6.171 1.00 83.12 90 HIS A CA 1
ATOM 698 C C . HIS A 1 90 ? 13.619 1.024 5.962 1.00 83.12 90 HIS A C 1
ATOM 700 O O . HIS A 1 90 ? 13.182 0.819 4.826 1.00 83.12 90 HIS A O 1
ATOM 706 N N . GLY A 1 91 ? 12.991 0.615 7.058 1.00 81.50 91 GLY A N 1
ATOM 707 C CA . GLY A 1 91 ? 11.628 0.103 7.070 1.00 81.50 91 GLY A CA 1
ATOM 708 C C . GLY A 1 91 ? 10.673 1.151 7.626 1.00 81.50 91 GLY A C 1
ATOM 709 O O . GLY A 1 91 ? 11.018 1.870 8.554 1.00 81.50 91 GLY A O 1
ATOM 710 N N . MET A 1 92 ? 9.454 1.210 7.102 1.00 88.19 92 MET A N 1
ATOM 711 C CA . MET A 1 92 ? 8.354 1.936 7.737 1.00 88.19 92 MET A CA 1
ATOM 712 C C . MET A 1 92 ? 7.283 0.928 8.133 1.00 88.19 92 MET A C 1
ATOM 714 O O . MET A 1 92 ? 6.948 0.039 7.347 1.00 88.19 92 MET A O 1
ATOM 718 N N . GLY A 1 93 ? 6.756 1.056 9.347 1.00 85.38 93 GLY A N 1
ATOM 719 C CA . GLY A 1 93 ? 5.691 0.203 9.859 1.00 85.38 93 GLY A CA 1
ATOM 720 C C . GLY A 1 93 ? 4.562 1.037 10.444 1.00 85.38 93 GLY A C 1
ATOM 721 O O . GLY A 1 93 ? 4.802 2.020 11.142 1.00 85.38 93 GLY A O 1
ATOM 722 N N . ILE A 1 94 ? 3.323 0.630 10.178 1.00 89.38 94 ILE A N 1
ATOM 723 C CA . ILE A 1 94 ? 2.141 1.173 10.848 1.00 89.38 94 ILE A CA 1
ATOM 724 C C . ILE A 1 94 ? 1.492 0.040 11.631 1.00 89.38 94 ILE A C 1
ATOM 726 O O . ILE A 1 94 ? 1.234 -1.034 11.090 1.00 89.38 94 ILE A O 1
ATOM 730 N N . ILE A 1 95 ? 1.206 0.294 12.902 1.00 87.75 95 ILE A N 1
ATOM 731 C CA . ILE A 1 95 ? 0.407 -0.574 13.760 1.00 87.75 95 ILE A CA 1
ATOM 732 C C . ILE A 1 95 ? -0.953 0.092 13.954 1.00 87.75 95 ILE A C 1
ATOM 734 O O . ILE A 1 95 ? -1.034 1.274 14.285 1.00 87.75 95 ILE A O 1
ATOM 738 N N . ALA A 1 96 ? -2.029 -0.669 13.764 1.00 86.56 96 ALA A N 1
ATOM 739 C CA . ALA A 1 96 ? -3.384 -0.240 14.088 1.00 86.56 96 ALA A CA 1
ATOM 740 C C . ALA A 1 96 ? -3.861 -0.965 15.353 1.00 86.56 96 ALA A C 1
ATOM 742 O O . ALA A 1 96 ? -4.060 -2.179 15.350 1.00 86.56 96 ALA A O 1
ATOM 743 N N . GLY A 1 97 ? -4.049 -0.221 16.441 1.00 85.62 97 GLY A N 1
ATOM 744 C CA . GLY A 1 97 ? -4.733 -0.703 17.636 1.00 85.62 97 GLY A CA 1
ATOM 745 C C . GLY A 1 97 ? -6.236 -0.504 17.483 1.00 85.62 97 GLY A C 1
ATOM 746 O O . GLY A 1 97 ? -6.687 0.626 17.310 1.00 85.62 97 GLY A O 1
ATOM 747 N N . ILE A 1 98 ? -7.017 -1.583 17.553 1.00 82.69 98 ILE A N 1
ATOM 748 C CA . ILE A 1 98 ? -8.482 -1.525 17.479 1.00 82.69 98 ILE A CA 1
ATOM 749 C C . ILE A 1 98 ? -9.040 -1.856 18.859 1.00 82.69 98 ILE A C 1
ATOM 751 O O . ILE A 1 98 ? -8.952 -2.995 19.317 1.00 82.69 98 ILE A O 1
ATOM 755 N N . THR A 1 99 ? -9.633 -0.864 19.517 1.00 81.81 99 THR A N 1
ATOM 756 C CA . THR A 1 99 ? -10.333 -1.063 20.789 1.00 81.81 99 THR A CA 1
ATOM 757 C C . THR A 1 99 ? -11.815 -1.319 20.510 1.00 81.81 99 THR A C 1
ATOM 759 O O . THR A 1 99 ? -12.470 -0.460 19.905 1.00 81.81 99 THR A O 1
ATOM 762 N N . PRO A 1 100 ? -12.369 -2.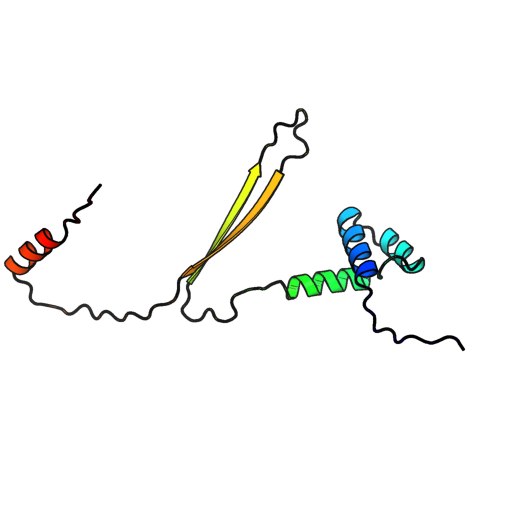474 20.931 1.00 76.75 100 PRO A N 1
ATOM 763 C CA . PRO A 1 100 ? -13.799 -2.731 20.838 1.00 76.75 100 PRO A CA 1
ATOM 764 C C . PRO A 1 100 ? -14.594 -1.675 21.607 1.00 76.75 100 PRO A C 1
ATOM 766 O O . PRO A 1 100 ? -14.257 -1.331 22.740 1.00 76.75 100 PRO A O 1
ATOM 769 N N . GLY A 1 101 ? -15.676 -1.190 21.004 1.00 69.88 101 GLY A N 1
ATOM 770 C CA . GLY A 1 101 ? -16.650 -0.367 21.706 1.00 69.88 101 GLY A CA 1
ATOM 771 C C . GLY A 1 101 ? -17.383 -1.160 22.768 1.00 69.88 101 GLY A C 1
ATOM 772 O O . GLY A 1 101 ? -17.920 -2.228 22.479 1.00 69.88 101 GLY A O 1
ATOM 773 N N . TYR A 1 102 ? -17.470 -0.619 23.979 1.00 67.62 102 TYR A N 1
ATOM 774 C CA . TYR A 1 102 ? -18.360 -1.138 25.009 1.00 67.62 102 TYR A CA 1
ATOM 775 C C . TYR A 1 102 ? -19.292 -0.023 25.482 1.00 67.62 102 TYR A C 1
ATOM 777 O O . TYR A 1 102 ? -18.857 0.978 26.050 1.00 67.62 102 TYR A O 1
ATOM 785 N N . ASN A 1 103 ? -20.594 -0.187 25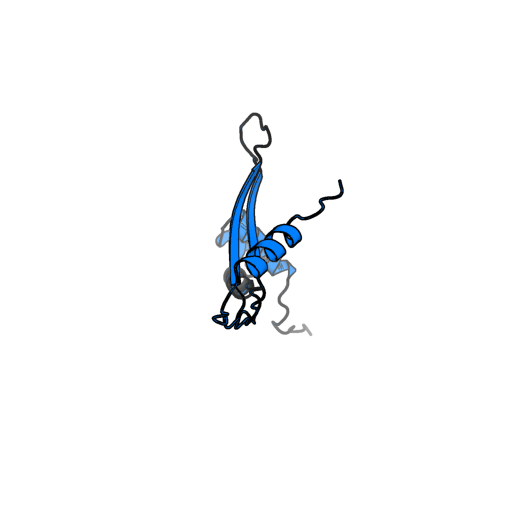.237 1.00 65.25 103 ASN A N 1
ATOM 786 C CA . ASN A 1 103 ? -21.613 0.739 25.723 1.00 65.25 103 ASN A CA 1
ATOM 787 C C . ASN A 1 103 ? -21.876 0.472 27.210 1.00 65.25 103 ASN A C 1
ATOM 789 O O . ASN A 1 103 ? -22.775 -0.286 27.572 1.00 65.25 103 ASN A O 1
ATOM 793 N N . HIS A 1 104 ? -21.093 1.101 28.087 1.00 62.00 104 HIS A N 1
ATOM 794 C CA . HIS A 1 104 ? -21.338 1.062 29.525 1.00 62.00 104 HIS A CA 1
ATOM 795 C C . HIS A 1 104 ? -21.979 2.364 30.002 1.00 62.00 104 HIS A C 1
ATOM 797 O O . HIS A 1 104 ? -21.316 3.388 30.150 1.00 62.00 104 HIS A O 1
ATOM 803 N N . LYS A 1 105 ? -23.284 2.330 30.282 1.00 64.44 105 LYS A N 1
ATOM 804 C CA . LYS A 1 105 ? -23.944 3.384 31.059 1.00 64.44 105 LYS A CA 1
ATOM 805 C C . LYS A 1 105 ? -23.848 3.033 32.542 1.00 64.44 105 LYS A C 1
ATOM 807 O O . LYS A 1 105 ? -24.761 2.415 33.082 1.00 64.44 105 LYS A O 1
ATOM 812 N N . THR A 1 106 ? -22.766 3.421 33.216 1.00 66.19 106 THR A N 1
ATOM 813 C CA . THR A 1 106 ? -22.777 3.434 34.687 1.00 66.19 106 THR A CA 1
ATOM 814 C C . THR A 1 106 ? -23.495 4.694 35.140 1.00 66.19 106 THR A C 1
ATOM 816 O O . THR A 1 106 ? -22.957 5.798 35.068 1.00 66.19 106 THR A O 1
ATOM 819 N N . ILE A 1 107 ? -24.728 4.549 35.616 1.00 76.00 107 ILE A N 1
ATOM 820 C CA . ILE A 1 107 ? -25.342 5.610 36.409 1.00 76.00 107 ILE A CA 1
ATOM 821 C C . ILE A 1 107 ? -24.642 5.565 37.766 1.00 76.00 107 ILE A C 1
ATOM 823 O O . ILE A 1 107 ? -24.873 4.647 38.552 1.00 76.00 107 ILE A O 1
ATOM 827 N N . VAL A 1 108 ? -23.757 6.529 38.025 1.00 78.69 108 VAL A N 1
ATOM 828 C CA . VAL A 1 108 ? -23.173 6.709 39.358 1.00 78.69 108 VAL A CA 1
ATOM 829 C C . VAL A 1 108 ? -24.304 7.133 40.286 1.00 78.69 108 VAL A C 1
ATOM 831 O O . VAL A 1 108 ? -24.750 8.2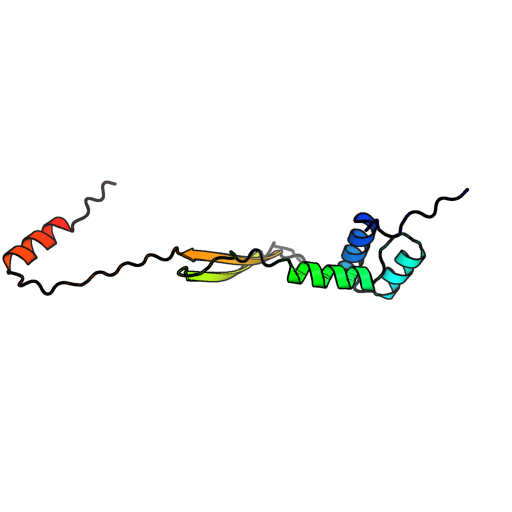82 40.268 1.00 78.69 108 VAL A O 1
ATOM 834 N N . GLN A 1 109 ? -24.818 6.179 41.058 1.00 79.25 109 GLN A N 1
ATOM 835 C CA . GLN A 1 109 ? -25.867 6.463 42.022 1.00 79.25 109 GLN A CA 1
ATOM 836 C C . GLN A 1 109 ? -25.299 7.327 43.147 1.00 79.25 109 GLN A C 1
ATOM 838 O O . GLN A 1 109 ? -24.232 7.044 43.694 1.00 79.25 109 GLN A O 1
ATOM 843 N N . ARG A 1 110 ? -26.024 8.390 43.506 1.00 75.31 110 ARG A N 1
ATOM 844 C CA . ARG A 1 110 ? -25.729 9.158 44.716 1.00 75.31 110 ARG A CA 1
ATOM 845 C C . ARG A 1 110 ? -26.170 8.334 45.918 1.00 75.31 110 ARG A C 1
ATOM 847 O O . ARG A 1 110 ? -27.347 8.320 46.262 1.00 75.31 110 ARG A O 1
ATOM 854 N N . LEU A 1 111 ? -25.219 7.625 46.510 1.00 82.19 111 LEU A N 1
ATOM 855 C CA . LEU A 1 111 ? -25.417 6.891 47.752 1.00 82.19 111 LEU A CA 1
ATOM 856 C C . LEU A 1 111 ? -25.127 7.815 48.939 1.00 82.19 111 LEU A C 1
ATOM 858 O O . LEU A 1 111 ? -24.200 8.624 48.890 1.00 82.19 111 LEU A O 1
ATOM 862 N N . ASN A 1 112 ? -25.906 7.681 50.011 1.00 80.44 112 ASN A N 1
ATOM 863 C CA . ASN A 1 112 ? -25.527 8.233 51.308 1.00 80.44 112 ASN A CA 1
ATOM 864 C C . ASN A 1 112 ? -24.473 7.301 51.906 1.00 80.44 112 ASN A C 1
ATOM 866 O O . ASN A 1 112 ? -24.786 6.163 52.245 1.00 80.44 112 ASN A O 1
ATOM 870 N N . VAL A 1 113 ? -23.227 7.767 51.969 1.00 79.44 113 VAL A N 1
ATOM 871 C CA . VAL A 1 113 ? -22.079 6.965 52.410 1.00 79.44 113 VAL A CA 1
ATOM 872 C C . VAL A 1 113 ? -21.772 7.279 53.874 1.00 79.44 113 VAL A C 1
ATOM 874 O O . VAL A 1 113 ? -21.629 8.451 54.228 1.00 79.44 113 VAL A O 1
ATOM 877 N N . SER A 1 114 ? -21.656 6.253 54.720 1.00 82.69 114 SER A N 1
ATOM 878 C CA . SER A 1 114 ? -21.202 6.402 56.107 1.00 82.69 114 SER A CA 1
ATOM 879 C C . SER A 1 114 ? -19.673 6.320 56.216 1.00 82.69 114 SER A C 1
ATOM 881 O O . SER A 1 114 ? -18.983 5.850 55.311 1.00 82.69 114 SER A O 1
ATOM 883 N N . LEU A 1 115 ? -19.111 6.768 57.344 1.00 78.38 115 LEU A N 1
ATOM 884 C CA . LEU A 1 115 ? -17.663 6.693 57.584 1.00 78.38 115 LEU A CA 1
ATOM 885 C C . LEU A 1 115 ? -17.139 5.254 57.669 1.00 78.38 115 LEU A C 1
ATOM 887 O O . LEU A 1 115 ? -15.962 5.025 57.388 1.00 78.38 115 LEU A O 1
ATOM 891 N N . ASP A 1 116 ? -17.986 4.298 58.041 1.00 77.19 116 ASP A N 1
ATOM 892 C CA . ASP A 1 116 ? -17.590 2.898 58.152 1.00 77.19 116 ASP A CA 1
ATOM 893 C C . ASP A 1 116 ? -17.537 2.224 56.775 1.00 77.19 116 ASP A C 1
ATOM 895 O O . ASP A 1 116 ? -16.569 1.519 56.494 1.00 77.19 116 ASP A O 1
ATOM 899 N N . ASP A 1 117 ? -18.440 2.586 55.855 1.00 72.38 117 ASP A N 1
ATOM 900 C CA . ASP A 1 117 ? -18.422 2.118 54.457 1.00 72.38 117 ASP A CA 1
ATOM 901 C C . ASP A 1 117 ? -17.123 2.504 53.723 1.00 72.38 117 ASP A C 1
ATOM 903 O O . ASP A 1 117 ? -16.637 1.792 52.839 1.00 72.38 117 ASP A O 1
ATOM 907 N N . ILE A 1 118 ? -16.530 3.642 54.098 1.00 74.44 118 ILE A N 1
ATOM 908 C CA . ILE A 1 118 ? -15.278 4.145 53.518 1.00 74.44 118 ILE A CA 1
ATOM 909 C C . ILE A 1 118 ? -14.071 3.344 54.025 1.00 74.44 118 ILE A C 1
ATOM 911 O O . ILE A 1 118 ? -13.121 3.123 53.268 1.00 74.44 118 ILE A O 1
ATOM 915 N N . LYS A 1 119 ? -14.089 2.901 55.289 1.00 73.94 119 LYS A N 1
ATOM 916 C CA . LYS A 1 119 ? -12.993 2.121 55.889 1.00 73.94 119 LYS A CA 1
ATOM 917 C C . LYS A 1 119 ? -12.912 0.728 55.268 1.00 73.94 119 LYS A C 1
ATOM 919 O O . LYS A 1 119 ? -11.839 0.333 54.817 1.00 73.94 119 LYS A O 1
ATOM 924 N N . THR A 1 120 ? -14.048 0.046 55.126 1.00 66.19 120 THR A N 1
ATOM 925 C CA . THR A 1 120 ? -14.120 -1.315 54.567 1.00 66.19 120 THR A CA 1
ATOM 926 C C . THR A 1 120 ? -13.653 -1.372 53.108 1.00 66.19 120 THR A C 1
ATOM 928 O O . THR A 1 120 ? -13.022 -2.333 52.675 1.00 66.19 120 THR A O 1
ATOM 931 N N . ASN A 1 121 ? -13.904 -0.317 52.327 1.00 60.53 121 ASN A N 1
ATOM 932 C CA . ASN A 1 121 ? -13.499 -0.261 50.918 1.00 60.53 121 ASN A CA 1
ATOM 933 C C . ASN A 1 121 ? -11.986 -0.038 50.731 1.00 60.53 121 ASN A C 1
ATOM 935 O O . ASN A 1 121 ? -11.428 -0.400 49.695 1.00 60.53 121 ASN A O 1
ATOM 939 N N . ARG A 1 122 ? -11.306 0.561 51.718 1.00 59.06 122 ARG A N 1
ATOM 940 C CA . ARG A 1 122 ? -9.848 0.755 51.682 1.00 59.06 122 ARG A CA 1
ATOM 941 C C . ARG A 1 122 ? -9.088 -0.534 51.976 1.00 59.06 122 ARG A C 1
ATOM 943 O O . ARG A 1 122 ? -8.087 -0.787 51.316 1.00 59.06 122 ARG A O 1
ATOM 950 N N . GLU A 1 123 ? -9.577 -1.356 52.900 1.00 58.69 123 GLU A N 1
ATOM 951 C CA . GLU A 1 123 ? -8.945 -2.636 53.252 1.00 58.69 123 GLU A CA 1
ATOM 952 C C . GLU A 1 123 ? -9.003 -3.643 52.090 1.00 58.69 123 GLU A C 1
ATOM 954 O O . GLU A 1 123 ? -8.006 -4.293 51.780 1.00 58.69 123 GLU A O 1
ATOM 959 N N . ASN A 1 124 ? -10.115 -3.670 51.349 1.00 56.69 124 ASN A N 1
ATOM 960 C CA . ASN A 1 124 ? -10.335 -4.587 50.222 1.00 56.69 124 ASN A CA 1
ATOM 961 C C . ASN A 1 124 ? -9.583 -4.230 48.923 1.00 56.69 124 ASN A C 1
ATOM 963 O O . ASN A 1 124 ? -9.649 -4.984 47.954 1.00 56.69 124 ASN A O 1
ATOM 967 N N . ARG A 1 125 ? -8.891 -3.083 48.858 1.00 55.44 125 ARG A N 1
ATOM 968 C CA . ARG A 1 125 ? -8.164 -2.626 47.655 1.00 55.44 125 ARG A CA 1
ATOM 969 C C . ARG A 1 125 ? -6.672 -2.944 47.654 1.00 55.44 125 ARG A C 1
ATOM 971 O O . ARG A 1 125 ? -5.992 -2.547 46.714 1.00 55.44 125 ARG A O 1
ATOM 978 N N . SER A 1 126 ? -6.161 -3.643 48.662 1.00 45.25 126 SER A N 1
ATOM 979 C CA . SER A 1 126 ? -4.763 -4.086 48.683 1.00 45.25 126 SER A CA 1
ATOM 980 C C . SER A 1 126 ? -4.633 -5.343 47.812 1.00 45.25 126 SER A C 1
ATOM 982 O O . SER A 1 126 ? -5.090 -6.403 48.240 1.00 45.25 126 SER A O 1
ATOM 984 N N . PRO A 1 127 ? -4.058 -5.287 46.594 1.00 46.69 127 PRO A N 1
ATOM 985 C CA . PRO A 1 127 ? -3.871 -6.487 45.796 1.00 46.69 127 PRO A CA 1
ATOM 986 C C . PRO A 1 127 ? -2.735 -7.294 46.428 1.00 46.69 127 PRO A C 1
ATOM 988 O O . PRO A 1 127 ? -1.613 -6.804 46.554 1.00 46.69 127 PRO A O 1
ATOM 991 N N . SER A 1 128 ? -3.013 -8.531 46.834 1.00 50.78 128 SER A N 1
ATOM 992 C CA . SER A 1 128 ? -1.979 -9.496 47.201 1.00 50.78 128 SER A CA 1
ATOM 993 C C . SER A 1 128 ? -1.205 -9.877 45.938 1.00 50.78 128 SER A C 1
ATOM 995 O O . SER A 1 128 ? -1.596 -10.786 45.211 1.00 50.78 128 SER A O 1
ATOM 997 N N . ILE A 1 129 ? -0.133 -9.146 45.639 1.00 44.72 129 ILE A N 1
ATOM 998 C CA . ILE A 1 129 ? 0.823 -9.540 44.604 1.00 44.72 129 ILE A CA 1
ATOM 999 C C . ILE A 1 129 ? 1.607 -10.726 45.176 1.00 44.72 129 ILE A C 1
ATOM 1001 O O . ILE A 1 129 ? 2.481 -10.549 46.023 1.00 44.72 129 ILE A O 1
ATOM 1005 N N . GLN A 1 130 ? 1.240 -11.941 44.770 1.00 42.66 130 GLN A N 1
ATOM 1006 C CA . GLN A 1 130 ? 2.095 -13.114 44.939 1.00 42.66 130 GLN A CA 1
ATOM 1007 C C . GLN A 1 130 ? 3.186 -13.040 43.863 1.00 42.66 130 GLN A C 1
ATOM 1009 O O . GLN A 1 130 ? 2.868 -12.985 42.674 1.00 42.66 130 GLN A O 1
ATOM 1014 N N . LEU A 1 131 ? 4.439 -12.933 44.317 1.00 42.09 131 LEU A N 1
ATOM 1015 C CA . LEU A 1 131 ? 5.652 -13.010 43.496 1.00 42.09 131 LEU A CA 1
ATOM 1016 C C . LEU A 1 131 ? 5.879 -14.434 42.983 1.00 42.09 131 LEU A C 1
ATOM 1018 O O . LEU A 1 131 ? 5.604 -15.378 43.761 1.00 42.09 131 LEU A O 1
#

Foldseek 3Di:
DDDPDPPPDPPVQQLVVLLVCCVPPVDQVVQCVCVVVVRHDHPVVNVVVVVVCVVPPCPPPPDCVQKDKDKDKDWDWAQPPDVVSPDTDIDIDIDIDIGHGDPDDDPPDPDPDDPVNVVVVVVVPDDPPDD

Secondary structure (DSSP, 8-state):
------TT---HHHHHHHHHHHHHH--HHHHHHHHHTTSS--HHHHHHHHHHHHHH-----S--TTPEEEEEEEEEEE----TTS-S-EEEEEEEEEEEPP-------------HHHHHHHHHTT------